Protein AF-A0A7V8WWR9-F1 (afdb_monomer_lite)

Secondary structure (DSSP, 8-state):
--PPPTTPPPPPP---HHHHHHHHHHHHHSPTT-HHHHHHHHHHT--HHHHHHHHHHHHHHHHHHHS-PPPPPPPHHHHHHHHHHHHHHHHHHHHHHHHHHHHHHHHHHHHHHHHHHHTS-------

Radius of gyration: 42.75 Å; chains: 1; bounding box: 95×52×111 Å

Sequence (127 aa):
MDEPDPAARPRRRTFTAEYKEGILDEYDALAHGSVERGALLRREGLYTSHIAEWRKARAAGARDGLAPKPKARRSPEQVELERLRRRNERLEVELARTKTALEITGKVHALLEQLSESAAPDTKLKP

pLDDT: mean 87.87, std 13.46, range [39.31, 98.12]

Foldseek 3Di:
DPDPDPCPDDDDDDADLVNLVVLLVVLVPDDPPDVVNVVSCVVVVHDVVSSVVSVVVVVVVVVVVVPDDPDPDQDPVNVVVVVVVVVVVVVVVVVVVVVVVVVVVVVVVVVVVVVVVVPDDPPDDDD

Structure (mmCIF, N/CA/C/O backbone):
data_AF-A0A7V8WWR9-F1
#
_entry.id   AF-A0A7V8WWR9-F1
#
loop_
_atom_site.group_PDB
_atom_site.id
_atom_site.type_symbol
_atom_site.label_atom_id
_atom_site.label_alt_id
_atom_site.label_comp_id
_atom_site.label_asym_id
_atom_site.label_entity_id
_atom_site.label_seq_id
_atom_site.pdbx_PDB_ins_code
_atom_site.Cartn_x
_atom_site.Cartn_y
_atom_site.Cartn_z
_atom_site.occupancy
_atom_site.B_iso_or_equiv
_atom_site.auth_seq_id
_atom_site.auth_comp_id
_atom_site.auth_asym_id
_atom_site.auth_atom_id
_atom_site.pdbx_PDB_model_num
ATOM 1 N N . MET A 1 1 ? 16.238 42.483 -6.568 1.00 46.38 1 MET A N 1
ATOM 2 C CA . MET A 1 1 ? 16.719 41.826 -7.795 1.00 46.38 1 MET A CA 1
ATOM 3 C C . MET A 1 1 ? 17.659 40.739 -7.325 1.00 46.38 1 MET A C 1
ATOM 5 O O . MET A 1 1 ? 18.748 41.075 -6.885 1.00 46.38 1 MET A O 1
ATOM 9 N N . ASP A 1 2 ? 17.193 39.492 -7.272 1.00 65.69 2 ASP A N 1
ATOM 10 C CA . ASP A 1 2 ? 18.063 38.362 -6.941 1.00 65.69 2 ASP A CA 1
ATOM 11 C C . ASP A 1 2 ? 18.934 38.066 -8.164 1.00 65.69 2 ASP A C 1
ATOM 13 O O . ASP A 1 2 ? 18.441 37.606 -9.194 1.00 65.69 2 ASP A O 1
ATOM 17 N N . GLU A 1 3 ? 20.214 38.415 -8.064 1.00 71.19 3 GLU A N 1
ATOM 18 C CA . GLU A 1 3 ? 21.240 38.099 -9.056 1.00 71.19 3 GLU A CA 1
ATOM 19 C C . GLU A 1 3 ? 21.428 36.567 -9.084 1.00 71.19 3 GLU A C 1
ATOM 21 O O . GLU A 1 3 ? 21.712 35.974 -8.037 1.00 71.19 3 GLU A O 1
ATOM 26 N N . PRO A 1 4 ? 21.231 35.885 -10.228 1.00 72.81 4 PRO A N 1
ATOM 27 C CA . PRO A 1 4 ? 21.368 34.435 -10.290 1.00 72.81 4 PRO A CA 1
ATOM 28 C C . PRO A 1 4 ? 22.828 34.018 -10.059 1.00 72.81 4 PRO A C 1
ATOM 30 O O . PRO A 1 4 ? 23.728 34.448 -10.778 1.00 72.81 4 PRO A O 1
ATOM 33 N N . ASP A 1 5 ? 23.044 33.157 -9.059 1.00 76.94 5 ASP A N 1
ATOM 34 C CA . ASP A 1 5 ? 24.356 32.622 -8.677 1.00 76.94 5 ASP A CA 1
ATOM 35 C C . ASP A 1 5 ? 25.067 31.978 -9.890 1.00 76.94 5 ASP A C 1
ATOM 37 O O . ASP A 1 5 ? 24.567 30.982 -10.435 1.00 76.94 5 ASP A O 1
ATOM 41 N N . PRO A 1 6 ? 26.240 32.497 -10.309 1.00 76.50 6 PRO A N 1
ATOM 42 C CA . PRO A 1 6 ? 26.976 31.983 -11.461 1.00 76.50 6 PRO A CA 1
ATOM 43 C C . PRO A 1 6 ? 27.496 30.546 -11.268 1.00 76.50 6 PRO A C 1
ATOM 45 O O . PRO A 1 6 ? 27.970 29.942 -12.231 1.00 76.50 6 PRO A O 1
ATOM 48 N N . ALA A 1 7 ? 27.398 29.974 -10.061 1.00 77.31 7 ALA A N 1
ATOM 49 C CA . ALA A 1 7 ? 27.842 28.623 -9.718 1.00 77.31 7 ALA A CA 1
ATOM 50 C C . ALA A 1 7 ? 26.700 27.691 -9.250 1.00 77.31 7 ALA A C 1
ATOM 52 O O . ALA A 1 7 ? 26.900 26.824 -8.392 1.00 77.31 7 ALA A O 1
ATOM 53 N N . ALA A 1 8 ? 25.500 27.820 -9.827 1.00 77.56 8 ALA A N 1
ATOM 54 C CA . ALA A 1 8 ? 24.377 26.932 -9.523 1.00 77.56 8 ALA A CA 1
ATOM 55 C C . ALA A 1 8 ? 24.752 25.434 -9.641 1.00 77.56 8 ALA A C 1
ATOM 57 O O . ALA A 1 8 ? 25.313 24.974 -10.639 1.00 77.56 8 ALA A O 1
ATOM 58 N N . ARG A 1 9 ? 24.414 24.642 -8.610 1.00 80.75 9 ARG A N 1
ATOM 59 C CA . ARG A 1 9 ? 24.754 23.208 -8.547 1.00 80.75 9 ARG A CA 1
ATOM 60 C C . ARG A 1 9 ? 24.159 22.428 -9.731 1.00 80.75 9 ARG A C 1
ATOM 62 O O . ARG A 1 9 ? 22.978 22.610 -10.042 1.00 80.75 9 ARG A O 1
ATOM 69 N N . PRO A 1 10 ? 24.906 21.475 -10.324 1.00 80.75 10 PRO A N 1
ATOM 70 C CA . PRO A 1 10 ? 24.406 20.670 -11.431 1.00 80.75 10 PRO A CA 1
ATOM 71 C C . PRO A 1 10 ? 23.191 19.842 -10.994 1.00 80.75 10 PRO A C 1
ATOM 73 O O . PRO A 1 10 ? 23.264 19.021 -10.074 1.00 80.75 10 PRO A O 1
ATOM 76 N N . ARG A 1 11 ? 22.056 20.051 -11.668 1.00 83.00 11 ARG A N 1
ATOM 77 C CA . ARG A 1 11 ? 20.827 19.283 -11.447 1.00 83.00 11 ARG A CA 1
ATOM 78 C C . ARG A 1 11 ? 20.886 17.973 -12.221 1.00 83.00 11 ARG A C 1
ATOM 80 O O . ARG A 1 11 ? 20.981 17.962 -13.445 1.00 83.00 11 ARG A O 1
ATOM 87 N N . ARG A 1 12 ? 20.799 16.853 -11.502 1.00 84.81 12 ARG A N 1
ATOM 88 C CA . ARG A 1 12 ? 20.649 15.530 -12.119 1.00 84.81 12 ARG A CA 1
ATOM 89 C C . ARG A 1 12 ? 19.234 15.392 -12.680 1.00 84.81 12 ARG A C 1
ATOM 91 O O . ARG A 1 12 ? 18.271 15.748 -12.007 1.00 84.81 12 ARG A O 1
ATOM 98 N N . ARG A 1 13 ? 19.113 14.856 -13.896 1.00 90.69 13 ARG A N 1
ATOM 99 C CA . ARG A 1 13 ? 17.818 14.542 -14.517 1.00 90.69 13 ARG A CA 1
ATOM 100 C C . ARG A 1 13 ? 17.073 13.497 -13.680 1.00 90.69 13 ARG A C 1
ATOM 102 O O . ARG A 1 13 ? 17.676 12.540 -13.197 1.00 90.69 13 ARG A O 1
ATOM 109 N N . THR A 1 14 ? 15.761 13.667 -13.540 1.00 91.44 14 THR A N 1
ATOM 110 C CA . THR A 1 14 ? 14.863 12.685 -12.917 1.00 91.44 14 THR A CA 1
ATOM 111 C C . THR A 1 14 ? 13.938 12.109 -13.981 1.00 91.44 14 THR A C 1
ATOM 113 O O . THR A 1 14 ? 13.410 12.844 -14.810 1.00 91.44 14 THR A O 1
ATOM 116 N N . PHE A 1 15 ? 13.748 10.793 -13.959 1.00 94.88 15 PHE A N 1
ATOM 117 C CA . PHE A 1 15 ? 12.873 10.081 -14.887 1.00 94.88 15 PHE A CA 1
ATOM 118 C C . PHE A 1 15 ? 11.574 9.701 -14.176 1.00 94.88 15 PHE A C 1
ATOM 120 O O . PHE A 1 15 ? 11.620 8.994 -13.163 1.00 94.88 15 PHE A O 1
ATOM 127 N N . THR A 1 16 ? 10.436 10.161 -14.698 1.00 95.06 16 THR A N 1
ATOM 128 C CA . THR A 1 16 ? 9.106 9.780 -14.198 1.00 95.06 16 THR A CA 1
ATOM 129 C C . THR A 1 16 ? 8.834 8.301 -14.475 1.00 95.06 16 THR A C 1
ATOM 131 O O . THR A 1 16 ? 9.465 7.702 -15.345 1.00 95.06 16 THR A O 1
ATOM 134 N N . ALA A 1 17 ? 7.908 7.690 -13.731 1.00 93.25 17 ALA A N 1
ATOM 135 C CA . ALA A 1 17 ? 7.526 6.296 -13.965 1.00 93.25 17 ALA A CA 1
ATOM 136 C C . ALA A 1 17 ? 6.984 6.095 -15.391 1.00 93.25 17 ALA A C 1
ATOM 138 O O . ALA A 1 17 ? 7.444 5.204 -16.092 1.00 93.25 17 ALA A O 1
ATOM 139 N N . GLU A 1 18 ? 6.104 6.990 -15.842 1.00 94.38 18 GLU A N 1
ATOM 140 C CA . GLU A 1 18 ? 5.533 6.984 -17.193 1.00 94.38 18 GLU A CA 1
ATOM 141 C C . GLU A 1 18 ? 6.605 7.054 -18.289 1.00 94.38 18 GLU A C 1
ATOM 143 O O . GLU A 1 18 ? 6.572 6.269 -19.233 1.00 94.38 18 GLU A O 1
ATOM 148 N N . TYR A 1 19 ? 7.615 7.918 -18.128 1.00 97.00 19 TYR A N 1
ATOM 149 C CA . TYR A 1 19 ? 8.721 7.997 -19.083 1.00 97.00 19 TYR A CA 1
ATOM 150 C C . TYR A 1 19 ? 9.505 6.683 -19.153 1.00 97.00 19 TYR A C 1
ATOM 152 O O . TYR A 1 19 ? 9.824 6.205 -20.238 1.00 97.00 19 TYR A O 1
ATOM 160 N N . LYS A 1 20 ? 9.813 6.076 -18.001 1.00 97.19 20 LYS A N 1
ATOM 161 C CA . LYS A 1 20 ? 10.537 4.797 -17.963 1.00 97.19 20 LYS A CA 1
ATOM 162 C C . LYS A 1 20 ? 9.747 3.691 -18.654 1.00 97.19 20 LYS A C 1
ATOM 164 O O . LYS A 1 20 ? 10.338 2.927 -19.407 1.00 97.19 20 LYS A O 1
ATOM 169 N N . GLU A 1 21 ? 8.443 3.620 -18.400 1.00 96.56 21 GLU A N 1
ATOM 170 C CA . GLU A 1 21 ? 7.561 2.622 -19.004 1.00 96.56 21 GLU A CA 1
ATOM 171 C C . GLU A 1 21 ? 7.485 2.791 -20.527 1.00 96.56 21 GLU A C 1
ATOM 173 O O . GLU A 1 21 ? 7.735 1.831 -21.251 1.00 96.56 21 GLU A O 1
ATOM 178 N N . GLY A 1 22 ? 7.275 4.017 -21.018 1.00 97.25 22 GLY A N 1
ATOM 179 C CA . GLY A 1 22 ? 7.239 4.291 -22.458 1.00 97.25 22 GLY A CA 1
ATOM 180 C C . GLY A 1 22 ? 8.544 3.923 -23.173 1.00 97.25 22 GLY A C 1
ATOM 181 O O . GLY A 1 22 ? 8.517 3.286 -24.224 1.00 97.25 22 GLY A O 1
ATOM 182 N N . ILE A 1 23 ? 9.697 4.244 -22.575 1.00 97.81 23 ILE A N 1
ATOM 183 C CA . ILE A 1 23 ? 11.001 3.857 -23.133 1.00 97.81 23 ILE A CA 1
ATOM 184 C C . ILE A 1 23 ? 11.200 2.341 -23.132 1.00 97.81 23 ILE A C 1
ATOM 186 O O . ILE A 1 23 ? 11.764 1.803 -24.084 1.00 97.81 23 ILE A O 1
ATOM 190 N N . LEU A 1 24 ? 10.792 1.645 -22.069 1.00 97.56 24 LEU A N 1
ATOM 191 C CA . LEU A 1 24 ? 10.897 0.189 -22.016 1.00 97.56 24 LEU A CA 1
ATOM 192 C C . LEU A 1 24 ? 10.041 -0.466 -23.103 1.00 97.56 24 LEU A C 1
ATOM 194 O O . LEU A 1 24 ? 10.524 -1.387 -23.755 1.00 97.56 24 LEU A O 1
ATOM 198 N N . ASP A 1 25 ? 8.829 0.035 -23.333 1.00 97.62 25 ASP A N 1
ATOM 199 C CA . ASP A 1 25 ? 7.917 -0.507 -24.343 1.00 97.62 25 ASP A CA 1
ATOM 200 C C . ASP A 1 25 ? 8.447 -0.274 -25.764 1.00 97.62 25 ASP A C 1
ATOM 202 O O . ASP A 1 25 ? 8.484 -1.207 -26.567 1.00 97.62 25 ASP A O 1
ATOM 206 N N . GLU A 1 26 ? 8.950 0.932 -26.061 1.00 97.25 26 GLU A N 1
ATOM 207 C CA . GLU A 1 26 ? 9.605 1.222 -27.344 1.00 97.25 26 GLU A CA 1
ATOM 208 C C . GLU A 1 26 ? 10.854 0.345 -27.533 1.00 97.25 26 GLU A C 1
ATOM 210 O O . GLU A 1 26 ? 11.052 -0.246 -28.592 1.00 97.25 26 GLU A O 1
ATOM 215 N N . TYR A 1 27 ? 11.683 0.189 -26.496 1.00 97.12 27 TYR A N 1
ATOM 216 C CA . TYR A 1 27 ? 12.894 -0.634 -26.560 1.00 97.12 27 TYR A CA 1
ATOM 217 C C . TYR A 1 27 ? 12.590 -2.130 -26.755 1.00 97.12 27 TYR A C 1
ATOM 219 O O . TYR A 1 27 ? 13.322 -2.822 -27.475 1.00 97.12 27 TYR A O 1
ATOM 227 N N . ASP A 1 28 ? 11.534 -2.636 -26.114 1.00 94.94 28 ASP A N 1
ATOM 228 C CA . ASP A 1 28 ? 11.092 -4.031 -26.195 1.00 94.94 28 ASP A CA 1
ATOM 229 C C . ASP A 1 28 ? 10.442 -4.358 -27.548 1.00 94.94 28 ASP A C 1
ATOM 231 O O . ASP A 1 28 ? 10.616 -5.477 -28.037 1.00 94.94 28 ASP A O 1
ATOM 235 N N . ALA A 1 29 ? 9.778 -3.387 -28.186 1.00 96.50 29 ALA A N 1
ATOM 236 C CA . ALA A 1 29 ? 9.198 -3.529 -29.523 1.00 96.50 29 ALA A CA 1
ATOM 237 C C . ALA A 1 29 ? 10.255 -3.667 -30.637 1.00 96.50 29 ALA A C 1
ATOM 239 O O . ALA A 1 29 ? 10.002 -4.299 -31.664 1.00 96.50 29 ALA A O 1
ATOM 240 N N . LEU A 1 30 ? 11.450 -3.104 -30.442 1.00 96.50 30 LEU A N 1
ATOM 241 C CA . LEU A 1 30 ? 12.547 -3.187 -31.408 1.00 96.50 30 LEU A CA 1
ATOM 242 C C . LEU A 1 30 ? 13.230 -4.560 -31.374 1.00 96.50 30 LEU A C 1
ATOM 244 O O . LEU A 1 30 ? 13.458 -5.133 -30.304 1.00 96.50 30 LEU A O 1
ATOM 248 N N . ALA A 1 31 ? 13.667 -5.057 -32.535 1.00 94.19 31 ALA A N 1
ATOM 249 C CA . ALA A 1 31 ? 14.344 -6.351 -32.641 1.00 94.19 31 ALA A CA 1
ATOM 250 C C . ALA A 1 31 ? 15.642 -6.407 -31.810 1.00 94.19 31 ALA A C 1
ATOM 252 O O . ALA A 1 31 ? 16.401 -5.434 -31.727 1.00 94.19 31 ALA A O 1
ATOM 253 N N . HIS A 1 32 ? 15.925 -7.564 -31.200 1.00 90.56 32 HIS A N 1
ATOM 254 C CA . HIS A 1 32 ? 17.158 -7.771 -30.436 1.00 90.56 32 HIS A CA 1
ATOM 255 C C . HIS A 1 32 ? 18.397 -7.588 -31.323 1.00 90.56 32 HIS A C 1
ATOM 257 O O . HIS A 1 32 ? 18.475 -8.144 -32.411 1.00 90.56 32 HIS A O 1
ATOM 263 N N . GLY A 1 33 ? 19.366 -6.800 -30.849 1.00 87.56 33 GLY A N 1
ATOM 264 C CA . GLY A 1 33 ? 20.598 -6.506 -31.592 1.00 87.56 33 GLY A CA 1
ATOM 265 C C . GLY A 1 33 ? 20.444 -5.500 -32.740 1.00 87.56 33 GLY A C 1
ATOM 266 O O . GLY A 1 33 ? 21.435 -5.199 -33.399 1.00 87.56 33 GLY A O 1
ATOM 267 N N . SER A 1 34 ? 19.247 -4.948 -32.969 1.00 92.69 34 SER A N 1
ATOM 268 C CA . SER A 1 34 ? 19.037 -3.916 -33.990 1.00 92.69 34 SER A CA 1
ATOM 269 C C . SER A 1 34 ? 19.781 -2.616 -33.666 1.00 92.69 34 SER A C 1
ATOM 271 O O . SER A 1 34 ? 19.928 -2.214 -32.507 1.00 92.69 34 SER A O 1
ATOM 273 N N . VAL A 1 35 ? 20.206 -1.912 -34.718 1.00 95.31 35 VAL A N 1
ATOM 274 C CA . VAL A 1 35 ? 20.824 -0.578 -34.612 1.00 95.31 35 VAL A CA 1
ATOM 275 C C . VAL A 1 35 ? 19.836 0.445 -34.037 1.00 95.31 35 VAL A C 1
ATOM 277 O O . VAL A 1 35 ? 20.236 1.384 -33.347 1.00 95.31 35 VAL A O 1
ATOM 280 N N . GLU A 1 36 ? 18.540 0.225 -34.254 1.00 96.19 36 GLU A N 1
ATOM 281 C CA . GLU A 1 36 ? 17.434 1.059 -33.778 1.00 96.19 36 GLU A CA 1
ATOM 282 C C . GLU A 1 36 ? 17.414 1.167 -32.250 1.00 96.19 36 GLU A C 1
ATOM 284 O O . GLU A 1 36 ? 17.232 2.261 -31.717 1.00 96.19 36 GLU A O 1
ATOM 289 N N . ARG A 1 37 ? 17.726 0.083 -31.523 1.00 95.94 37 ARG A N 1
ATOM 290 C CA . ARG A 1 37 ? 17.858 0.125 -30.055 1.00 95.94 37 ARG A CA 1
ATOM 291 C C . ARG A 1 37 ? 18.963 1.075 -29.607 1.00 95.94 37 ARG A C 1
ATOM 293 O O . ARG A 1 37 ? 18.790 1.837 -28.661 1.00 95.94 37 ARG A O 1
ATOM 300 N N . GLY A 1 38 ? 20.105 1.050 -30.292 1.00 95.56 38 GLY A N 1
ATOM 301 C CA . GLY A 1 38 ? 21.203 1.980 -30.028 1.00 95.56 38 GLY A CA 1
ATOM 302 C C . GLY A 1 38 ? 20.872 3.421 -30.432 1.00 95.56 38 GLY A C 1
ATOM 303 O O . GLY A 1 38 ? 21.362 4.364 -29.809 1.00 95.56 38 GLY A O 1
ATOM 304 N N . ALA A 1 39 ? 20.045 3.615 -31.462 1.00 97.00 39 ALA A N 1
ATOM 305 C CA . ALA A 1 39 ? 19.560 4.931 -31.872 1.00 97.00 39 ALA A CA 1
ATOM 306 C C . ALA A 1 39 ? 18.595 5.530 -30.836 1.00 97.00 39 ALA A C 1
ATOM 308 O O . ALA A 1 39 ? 18.785 6.679 -30.440 1.00 97.00 39 ALA A O 1
ATOM 309 N N . LEU A 1 40 ? 17.643 4.734 -30.336 1.00 97.19 40 LEU A N 1
ATOM 310 C CA . LEU A 1 40 ? 16.738 5.097 -29.242 1.00 97.19 40 LEU A CA 1
ATOM 311 C C . LEU A 1 40 ? 17.521 5.545 -28.003 1.00 97.19 40 LEU A C 1
ATOM 313 O O . LEU A 1 40 ? 17.338 6.657 -27.518 1.00 97.19 40 LEU A O 1
ATOM 317 N N . LEU A 1 41 ? 18.464 4.724 -27.533 1.00 96.75 41 LEU A N 1
ATOM 318 C CA . LEU A 1 41 ? 19.246 5.048 -26.337 1.00 96.75 41 LEU A CA 1
ATOM 319 C C . LEU A 1 41 ? 20.059 6.341 -26.490 1.00 96.75 41 LEU A C 1
ATOM 321 O O . LEU A 1 41 ? 20.108 7.143 -25.561 1.00 96.75 41 LEU 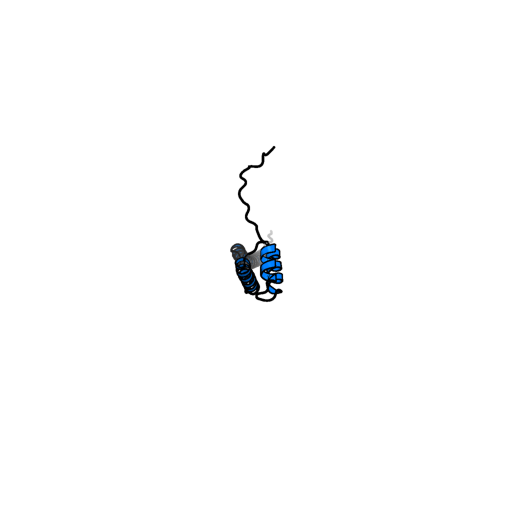A O 1
ATOM 325 N N . ARG A 1 42 ? 20.658 6.588 -27.662 1.00 96.56 42 ARG A N 1
ATOM 326 C CA . ARG A 1 42 ? 21.406 7.830 -27.913 1.00 96.56 42 ARG A CA 1
ATOM 327 C C . ARG A 1 42 ? 20.502 9.058 -27.976 1.00 96.56 42 ARG A C 1
ATOM 329 O O . ARG A 1 42 ? 20.871 10.081 -27.408 1.00 96.56 42 ARG A O 1
ATOM 336 N N . ARG A 1 43 ? 19.333 8.953 -28.621 1.00 96.81 43 ARG A N 1
ATOM 337 C CA . ARG A 1 43 ? 18.338 10.037 -28.687 1.00 96.81 43 ARG A CA 1
ATOM 338 C C . ARG A 1 43 ? 17.869 10.449 -27.294 1.00 96.81 43 ARG A C 1
ATOM 340 O O . ARG A 1 43 ? 17.754 11.634 -27.007 1.00 96.81 43 ARG A O 1
ATOM 347 N N . GLU A 1 44 ? 17.656 9.469 -26.426 1.00 96.69 44 GLU A N 1
ATOM 348 C CA . GLU A 1 44 ? 17.122 9.684 -25.080 1.00 96.69 44 GLU A CA 1
ATOM 349 C C . GLU A 1 44 ? 18.203 9.980 -24.024 1.00 96.69 44 GLU A C 1
ATOM 351 O O . GLU A 1 44 ? 17.883 10.326 -22.880 1.00 96.69 44 GLU A O 1
ATOM 356 N N . GLY A 1 45 ? 19.487 9.860 -24.390 1.00 95.88 45 GLY A N 1
ATOM 357 C CA . GLY A 1 45 ? 20.624 10.019 -23.479 1.00 95.88 45 GLY A CA 1
ATOM 358 C C . GLY A 1 45 ? 20.710 8.908 -22.428 1.00 95.88 45 GLY A C 1
ATOM 359 O O . GLY A 1 45 ? 21.071 9.162 -21.279 1.00 95.88 45 GLY A O 1
ATOM 360 N N . LEU A 1 46 ? 20.323 7.688 -22.800 1.00 96.69 46 LEU A N 1
ATOM 361 C CA . LEU A 1 46 ? 20.218 6.532 -21.919 1.00 96.69 46 LEU A CA 1
ATOM 362 C C . LEU A 1 46 ? 21.320 5.509 -22.186 1.00 96.69 46 LEU A C 1
ATOM 364 O O . LEU A 1 46 ? 21.848 5.374 -23.287 1.00 96.69 46 LEU A O 1
ATOM 368 N N . TYR A 1 47 ? 21.613 4.728 -21.153 1.00 95.56 47 TYR A N 1
ATOM 369 C CA . TYR A 1 47 ? 22.513 3.583 -21.236 1.00 95.56 47 TYR A CA 1
ATOM 370 C C . TYR A 1 47 ? 21.731 2.285 -21.065 1.00 95.56 47 TYR A C 1
ATOM 372 O O . TYR A 1 47 ? 20.678 2.261 -20.430 1.00 95.56 47 TYR A O 1
ATOM 380 N N . THR A 1 48 ? 22.279 1.179 -21.561 1.00 94.38 48 THR A N 1
ATOM 381 C CA . THR A 1 48 ? 21.695 -0.163 -21.396 1.00 94.38 48 THR A CA 1
ATOM 382 C C . THR A 1 48 ? 21.477 -0.543 -19.926 1.00 94.38 48 THR A C 1
ATOM 384 O O . THR A 1 48 ? 20.538 -1.276 -19.619 1.00 94.38 48 THR A O 1
ATOM 387 N N . SER A 1 49 ? 22.278 0.005 -19.005 1.00 96.12 49 SER A N 1
ATOM 388 C CA . SER A 1 49 ? 22.082 -0.131 -17.557 1.00 96.12 49 SER A CA 1
ATOM 389 C C . SER A 1 49 ? 20.733 0.412 -17.083 1.00 96.12 49 SER A C 1
ATOM 391 O O . SER A 1 49 ? 20.086 -0.239 -16.269 1.00 96.12 49 SER A O 1
ATOM 393 N N . HIS A 1 50 ? 20.262 1.532 -17.641 1.00 96.81 50 HIS A N 1
ATOM 394 C CA . HIS A 1 50 ? 18.957 2.105 -17.302 1.00 96.81 50 HIS A CA 1
ATOM 395 C C . HIS A 1 50 ? 17.838 1.130 -17.663 1.00 96.81 50 HIS A C 1
ATOM 397 O O . HIS A 1 50 ? 16.971 0.857 -16.842 1.00 96.81 50 HIS A O 1
ATOM 403 N N . ILE A 1 51 ? 17.906 0.534 -18.858 1.00 96.81 51 ILE A N 1
ATOM 404 C CA . ILE A 1 51 ? 16.932 -0.469 -19.309 1.00 96.81 51 ILE A CA 1
ATOM 405 C C . ILE A 1 51 ? 16.930 -1.678 -18.370 1.00 96.81 51 ILE A C 1
ATOM 407 O O . ILE A 1 51 ? 15.873 -2.134 -17.937 1.00 96.81 51 ILE A O 1
ATOM 411 N N . ALA A 1 52 ? 18.111 -2.184 -18.007 1.00 96.56 52 ALA A N 1
ATOM 412 C CA . ALA A 1 52 ? 18.228 -3.316 -17.095 1.00 96.56 52 ALA A CA 1
ATOM 413 C C . ALA A 1 52 ? 17.658 -3.006 -15.698 1.00 96.56 52 ALA A C 1
ATOM 415 O O . ALA A 1 52 ? 16.935 -3.827 -15.130 1.00 96.56 52 ALA A O 1
ATOM 416 N N . GLU A 1 53 ? 17.956 -1.831 -15.143 1.00 97.00 53 GLU A N 1
ATOM 417 C CA . GLU A 1 53 ? 17.433 -1.388 -13.848 1.00 97.00 53 GLU A CA 1
ATOM 418 C C . GLU A 1 53 ? 15.920 -1.176 -13.879 1.00 97.00 53 GLU A C 1
ATOM 420 O O . GLU A 1 53 ? 15.214 -1.634 -12.979 1.00 97.00 53 GLU A O 1
ATOM 425 N N . TRP A 1 54 ? 15.395 -0.533 -14.921 1.00 97.12 54 TRP A N 1
ATOM 426 C CA . TRP A 1 54 ? 13.967 -0.249 -15.021 1.00 97.12 54 TRP A CA 1
ATOM 427 C C . TRP A 1 54 ? 13.152 -1.521 -15.252 1.00 97.12 54 TRP A C 1
ATOM 429 O O . TRP A 1 54 ? 12.104 -1.667 -14.631 1.00 97.12 54 TRP A O 1
ATOM 439 N N . ARG A 1 55 ? 13.656 -2.506 -16.013 1.00 95.94 55 ARG A N 1
ATOM 440 C CA . ARG A 1 55 ? 13.003 -3.826 -16.115 1.00 95.94 55 ARG A CA 1
ATOM 441 C C . ARG A 1 55 ? 12.941 -4.548 -14.769 1.00 95.94 55 ARG A C 1
ATOM 443 O O . ARG A 1 55 ? 11.920 -5.155 -14.450 1.00 95.94 55 ARG A O 1
ATOM 450 N N . LYS A 1 56 ? 14.003 -4.473 -13.956 1.00 94.88 56 LYS A N 1
ATOM 451 C CA . LYS A 1 56 ? 13.988 -5.024 -12.588 1.00 94.88 56 LYS A CA 1
ATOM 452 C C . LYS A 1 56 ? 12.943 -4.320 -11.725 1.00 94.88 56 LYS A C 1
ATOM 454 O O . LYS A 1 56 ? 12.189 -4.999 -11.036 1.00 94.88 56 LYS A O 1
ATOM 459 N N . ALA A 1 57 ? 12.869 -2.991 -11.798 1.00 92.31 57 ALA A N 1
ATOM 460 C CA . ALA A 1 57 ? 11.883 -2.202 -11.064 1.00 92.31 57 ALA A CA 1
ATOM 461 C C . ALA A 1 57 ? 10.440 -2.522 -11.498 1.00 92.31 57 ALA A C 1
ATOM 463 O O . ALA A 1 57 ? 9.600 -2.771 -10.638 1.00 92.31 57 ALA A O 1
ATOM 464 N N . ARG A 1 58 ? 10.169 -2.616 -12.808 1.00 93.00 58 ARG A N 1
ATOM 465 C CA . ARG A 1 58 ? 8.872 -3.036 -13.371 1.00 93.00 58 ARG A CA 1
ATOM 466 C C . ARG A 1 58 ? 8.474 -4.424 -12.862 1.00 93.00 58 ARG A C 1
ATOM 468 O O . ARG A 1 58 ? 7.364 -4.624 -12.377 1.00 93.00 58 ARG A O 1
ATOM 475 N N . ALA A 1 59 ? 9.405 -5.377 -12.895 1.00 90.75 59 ALA A N 1
ATOM 476 C CA . ALA A 1 59 ? 9.161 -6.736 -12.421 1.00 90.75 59 ALA A CA 1
ATOM 477 C C . ALA A 1 59 ? 8.995 -6.826 -10.891 1.00 90.75 59 ALA A C 1
ATOM 479 O O . ALA A 1 59 ? 8.306 -7.721 -10.407 1.00 90.75 59 ALA A O 1
ATOM 480 N N . ALA A 1 60 ? 9.639 -5.950 -10.117 1.00 88.00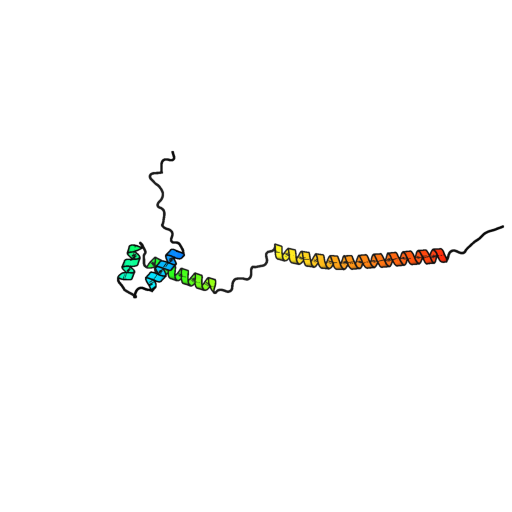 60 ALA A N 1
ATOM 481 C CA . ALA A 1 60 ? 9.431 -5.850 -8.673 1.00 88.00 60 ALA A CA 1
ATOM 482 C C . ALA A 1 60 ? 8.052 -5.252 -8.360 1.00 88.00 60 ALA A C 1
ATOM 484 O O . ALA A 1 60 ? 7.287 -5.865 -7.625 1.00 88.00 60 ALA A O 1
ATOM 485 N N . GLY A 1 61 ? 7.677 -4.148 -9.014 1.00 84.38 61 GLY A N 1
ATOM 486 C CA . GLY A 1 61 ? 6.357 -3.531 -8.859 1.00 84.38 61 GLY A CA 1
ATOM 487 C C . GLY A 1 61 ? 5.206 -4.463 -9.250 1.00 84.38 61 GLY A C 1
ATOM 488 O O . GLY A 1 61 ? 4.198 -4.519 -8.552 1.00 84.38 61 GLY A O 1
ATOM 489 N N . ALA A 1 62 ? 5.373 -5.268 -10.305 1.00 81.31 62 ALA A N 1
ATOM 490 C CA . ALA A 1 62 ? 4.403 -6.301 -10.669 1.00 81.31 62 ALA A CA 1
ATOM 491 C C . ALA A 1 62 ? 4.253 -7.376 -9.576 1.00 81.31 62 ALA A C 1
ATOM 493 O O . ALA A 1 62 ? 3.141 -7.812 -9.286 1.00 81.31 62 ALA A O 1
ATOM 494 N N . ARG A 1 63 ? 5.357 -7.786 -8.933 1.00 78.38 63 ARG A N 1
ATOM 495 C CA . ARG A 1 63 ? 5.321 -8.740 -7.812 1.00 78.38 63 ARG A CA 1
ATOM 496 C C . ARG A 1 63 ? 4.667 -8.139 -6.576 1.00 78.38 63 ARG A C 1
ATOM 498 O O . ARG A 1 63 ? 3.834 -8.803 -5.970 1.00 78.38 63 ARG A O 1
ATOM 505 N N . ASP A 1 64 ? 4.992 -6.896 -6.241 1.00 77.00 64 ASP A N 1
ATOM 506 C CA . ASP A 1 64 ? 4.398 -6.193 -5.102 1.00 77.00 64 ASP A CA 1
ATOM 507 C C . ASP A 1 64 ? 2.894 -5.961 -5.307 1.00 77.00 64 ASP A C 1
ATOM 509 O O . ASP A 1 64 ? 2.116 -6.080 -4.363 1.00 77.00 64 ASP A O 1
ATOM 513 N N . GLY A 1 65 ? 2.463 -5.703 -6.547 1.00 75.50 65 GLY A N 1
ATOM 514 C CA . GLY A 1 65 ? 1.048 -5.597 -6.908 1.00 75.50 65 GLY A CA 1
ATOM 515 C C . GLY A 1 65 ? 0.280 -6.922 -6.823 1.00 75.50 65 GLY A C 1
ATOM 516 O O . GLY A 1 65 ? -0.916 -6.913 -6.541 1.00 75.50 65 GLY A O 1
ATOM 517 N N . LEU A 1 66 ? 0.959 -8.054 -7.035 1.00 75.31 66 LEU A N 1
ATOM 518 C CA . LEU A 1 66 ? 0.389 -9.403 -6.913 1.00 75.31 66 LEU A CA 1
ATOM 519 C C . LEU A 1 66 ? 0.501 -9.985 -5.496 1.00 75.31 66 LEU A C 1
ATOM 521 O O . LEU A 1 66 ? -0.156 -10.982 -5.187 1.00 75.31 66 LEU A O 1
ATOM 525 N N . ALA A 1 67 ? 1.328 -9.399 -4.630 1.00 73.69 67 ALA A N 1
ATOM 526 C CA . ALA A 1 67 ? 1.473 -9.849 -3.257 1.00 73.69 67 ALA A CA 1
ATOM 527 C C . ALA A 1 67 ? 0.160 -9.629 -2.480 1.00 73.69 67 ALA A C 1
ATOM 529 O O . ALA A 1 67 ? -0.500 -8.597 -2.644 1.00 73.69 67 ALA A O 1
ATOM 530 N N . PRO A 1 68 ? -0.242 -10.566 -1.598 1.00 70.44 68 PRO A N 1
ATOM 531 C CA . PRO A 1 68 ? -1.408 -10.365 -0.753 1.00 70.44 68 PRO A CA 1
ATOM 532 C C . PRO A 1 68 ? -1.193 -9.111 0.094 1.00 70.44 68 PRO A C 1
ATOM 534 O O . PRO A 1 68 ? -0.284 -9.052 0.926 1.00 70.44 68 PRO A O 1
ATOM 537 N N . LYS A 1 69 ? -2.035 -8.096 -0.129 1.00 70.94 69 LYS A N 1
ATOM 538 C CA . LYS A 1 69 ? -1.963 -6.837 0.611 1.00 70.94 69 LYS A CA 1
ATOM 539 C C . LYS A 1 69 ? -2.061 -7.157 2.105 1.00 70.94 69 LYS A C 1
ATOM 541 O O . LYS A 1 69 ? -3.035 -7.806 2.507 1.00 70.94 69 LYS A O 1
ATOM 546 N N . PRO A 1 70 ? -1.092 -6.740 2.943 1.00 65.12 70 PRO A N 1
ATOM 547 C CA . PRO A 1 70 ? -1.180 -6.998 4.368 1.00 65.12 70 PRO A CA 1
ATOM 548 C C . PRO A 1 70 ? -2.487 -6.390 4.873 1.00 65.12 70 PRO A C 1
ATOM 550 O O . PRO A 1 70 ? -2.749 -5.202 4.661 1.00 65.12 70 PRO A O 1
ATOM 553 N N . LYS A 1 71 ? -3.335 -7.212 5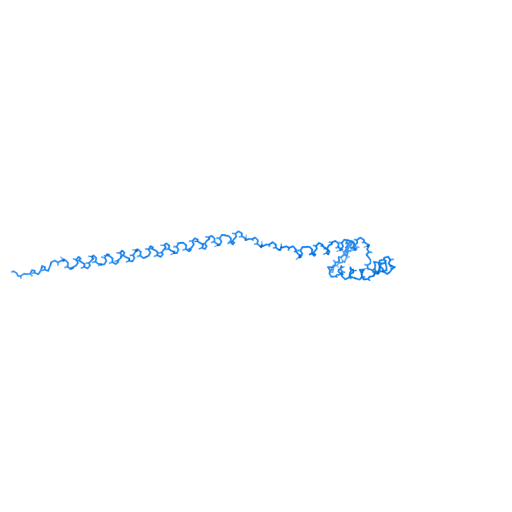.509 1.00 66.25 71 LYS A N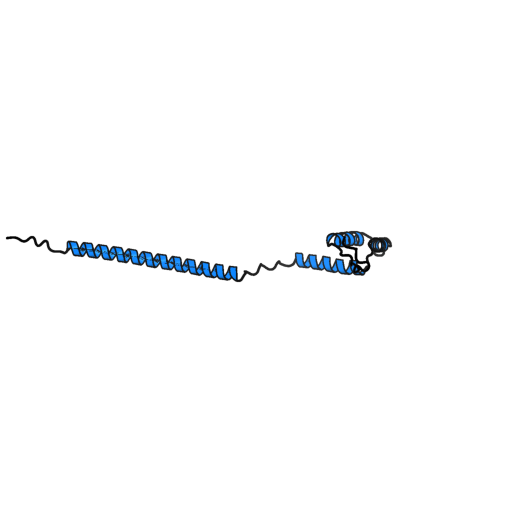 1
ATOM 554 C CA . LYS A 1 71 ? -4.514 -6.703 6.219 1.00 66.25 71 LYS A CA 1
ATOM 555 C C . LYS A 1 71 ? -4.017 -5.606 7.150 1.00 66.25 71 LYS A C 1
ATOM 557 O O . LYS A 1 71 ? -3.087 -5.850 7.922 1.00 66.25 71 LYS A O 1
ATOM 562 N N . ALA A 1 72 ? -4.602 -4.413 7.036 1.00 72.50 72 ALA A N 1
ATOM 563 C CA . ALA A 1 72 ? -4.244 -3.288 7.886 1.00 72.50 72 ALA A CA 1
ATOM 564 C C . ALA A 1 72 ? -4.248 -3.772 9.340 1.00 72.50 72 ALA A C 1
ATOM 566 O O . ALA A 1 72 ? -5.265 -4.268 9.836 1.00 72.50 72 ALA A O 1
ATOM 567 N N . ARG A 1 73 ? -3.080 -3.727 9.990 1.00 73.81 73 ARG A N 1
ATOM 568 C CA . ARG A 1 73 ? -2.979 -4.075 11.406 1.00 73.81 73 ARG A CA 1
ATOM 569 C C . ARG A 1 73 ? -3.870 -3.091 12.156 1.00 73.81 73 ARG A C 1
ATOM 571 O O . ARG A 1 73 ? -3.770 -1.889 11.919 1.00 73.81 73 ARG A O 1
ATOM 578 N N . ARG A 1 74 ? -4.760 -3.607 13.009 1.00 80.62 74 ARG A N 1
ATOM 579 C CA . ARG A 1 74 ? -5.632 -2.757 13.827 1.00 80.62 74 ARG A CA 1
ATOM 580 C C . ARG A 1 74 ? -4.755 -1.797 14.621 1.00 80.62 74 ARG A C 1
ATOM 582 O O . ARG A 1 74 ? -3.767 -2.237 15.213 1.00 80.62 74 ARG A O 1
ATOM 589 N N . SER A 1 75 ? -5.087 -0.509 14.605 1.00 85.12 75 SER A N 1
ATOM 590 C CA . SER A 1 75 ? -4.344 0.455 15.412 1.00 85.12 75 SER A CA 1
ATOM 591 C C . SER A 1 75 ? -4.548 0.144 16.903 1.00 85.12 75 SER A C 1
ATOM 593 O O . SER A 1 75 ? -5.579 -0.429 17.274 1.00 85.12 75 SER A O 1
ATOM 595 N N . PRO A 1 76 ? -3.602 0.516 17.783 1.00 85.69 76 PRO A N 1
ATOM 596 C CA . PRO A 1 76 ? -3.791 0.396 19.230 1.00 85.69 76 PRO A CA 1
ATOM 597 C C . PRO A 1 76 ? -5.096 1.055 19.703 1.00 85.69 76 PRO A C 1
ATOM 599 O O . PRO A 1 76 ? -5.801 0.512 20.549 1.00 85.69 76 PRO A O 1
ATOM 602 N N . GLU A 1 77 ? -5.466 2.174 19.076 1.00 89.50 77 GLU A N 1
ATOM 603 C CA . GLU A 1 77 ? -6.721 2.887 19.321 1.00 89.50 77 GLU A CA 1
ATOM 604 C C . GLU A 1 77 ? -7.949 2.039 18.973 1.00 89.50 77 GLU A C 1
ATOM 606 O O . GLU A 1 77 ? -8.898 1.987 19.749 1.00 89.50 77 GLU A O 1
ATOM 611 N N . GLN A 1 78 ? -7.937 1.325 17.840 1.00 89.94 78 GLN A N 1
ATOM 612 C CA . GLN A 1 78 ? -9.039 0.437 17.451 1.00 89.94 78 GLN A CA 1
ATOM 613 C C . GLN A 1 78 ? -9.211 -0.724 18.433 1.00 89.94 78 GLN A C 1
ATOM 615 O O . GLN A 1 78 ? -10.339 -1.125 18.723 1.00 89.94 78 GLN A O 1
ATOM 620 N N . VAL A 1 79 ? -8.105 -1.253 18.961 1.00 91.88 79 VAL A N 1
ATOM 621 C CA . VAL A 1 79 ? -8.132 -2.317 19.972 1.00 91.88 79 VAL A CA 1
ATOM 622 C C . VAL A 1 79 ? -8.709 -1.797 21.288 1.00 91.88 79 VAL A C 1
ATOM 624 O O . VAL A 1 79 ? -9.580 -2.445 21.873 1.00 91.88 79 VAL A O 1
ATOM 627 N N . GLU A 1 80 ? -8.281 -0.618 21.742 1.00 93.06 80 GLU A N 1
ATOM 628 C CA . GLU A 1 80 ? -8.791 -0.036 22.987 1.00 93.06 80 GLU A CA 1
ATOM 629 C C . GLU A 1 80 ? -10.257 0.391 22.857 1.00 93.06 80 GLU A C 1
ATOM 631 O O . GLU A 1 80 ? -11.043 0.173 23.776 1.00 93.06 80 GLU A O 1
ATOM 636 N N . LEU A 1 81 ? -10.670 0.899 21.694 1.00 95.75 81 LEU A N 1
ATOM 637 C CA . LEU A 1 81 ? -12.065 1.216 21.395 1.00 95.75 81 LEU A CA 1
ATOM 638 C C . LEU A 1 81 ? -12.957 -0.032 21.472 1.00 95.75 81 LEU A C 1
ATOM 640 O O . LEU A 1 81 ? -14.032 0.007 22.069 1.00 95.75 81 LEU A O 1
ATOM 644 N N . GLU A 1 82 ? -12.513 -1.159 20.908 1.00 94.12 82 GLU A N 1
ATOM 645 C CA . GLU A 1 82 ? -13.237 -2.432 20.999 1.00 94.12 82 GLU A CA 1
ATOM 646 C C . GLU A 1 82 ? -13.319 -2.922 22.454 1.00 94.12 82 GLU A C 1
ATOM 648 O O . GLU A 1 82 ? -14.380 -3.349 22.917 1.00 94.12 82 GLU A O 1
ATOM 653 N N . ARG A 1 83 ? -12.224 -2.796 23.212 1.00 96.19 83 ARG A N 1
ATOM 654 C CA . ARG A 1 83 ? -12.185 -3.135 24.639 1.00 96.19 83 ARG A CA 1
ATOM 655 C C . ARG A 1 83 ? -13.138 -2.265 25.459 1.00 96.19 83 ARG A C 1
ATOM 657 O O . ARG A 1 83 ? -13.856 -2.788 26.311 1.00 96.19 83 ARG A O 1
ATOM 664 N N . LEU A 1 84 ? -13.158 -0.958 25.204 1.00 97.31 84 LEU A N 1
ATOM 665 C CA . LEU A 1 84 ? -14.059 -0.005 25.848 1.00 97.31 84 LEU A CA 1
ATOM 666 C C . LEU A 1 84 ? -15.516 -0.328 25.535 1.00 97.31 84 LEU A C 1
ATOM 668 O O . LEU A 1 84 ? -16.308 -0.404 26.466 1.00 97.31 84 LEU A O 1
ATOM 672 N N . ARG A 1 85 ? -15.856 -0.606 24.271 1.00 96.81 85 ARG A N 1
ATOM 673 C CA . ARG A 1 85 ? -17.218 -0.998 23.870 1.00 96.81 85 ARG A CA 1
ATOM 674 C C . ARG A 1 85 ? -17.706 -2.234 24.619 1.00 96.81 85 ARG A C 1
ATOM 676 O O . ARG A 1 85 ? -18.779 -2.193 25.206 1.00 96.81 85 ARG A O 1
ATOM 683 N N . ARG A 1 86 ? -16.884 -3.287 24.692 1.00 96.94 86 ARG A N 1
ATOM 684 C CA . ARG A 1 86 ? -17.227 -4.512 25.439 1.00 96.94 86 ARG A CA 1
ATOM 685 C C . ARG A 1 86 ? -17.406 -4.265 26.935 1.00 96.94 86 ARG A C 1
ATOM 687 O O . ARG A 1 86 ? -18.239 -4.907 27.565 1.00 96.94 86 ARG A O 1
ATOM 694 N N . ARG A 1 87 ? -16.603 -3.376 27.530 1.00 96.81 87 ARG A N 1
ATOM 695 C CA . ARG A 1 87 ? -16.784 -2.984 28.937 1.00 96.81 87 ARG A CA 1
ATOM 696 C C . ARG A 1 87 ? -18.083 -2.213 29.128 1.00 96.81 87 ARG A C 1
ATOM 698 O O . ARG A 1 87 ? -18.793 -2.499 30.081 1.00 96.81 87 ARG A O 1
ATOM 705 N N . ASN A 1 88 ? -18.390 -1.290 28.223 1.00 97.88 88 ASN A N 1
ATOM 706 C CA . ASN A 1 88 ? -19.593 -0.473 28.309 1.00 97.88 88 ASN A CA 1
ATOM 707 C C . ASN A 1 88 ? -20.856 -1.339 28.230 1.00 97.88 88 ASN A C 1
ATOM 709 O O . ASN A 1 88 ? -21.691 -1.270 29.117 1.00 97.88 88 ASN A O 1
ATOM 713 N N . GLU A 1 89 ? -20.914 -2.261 27.267 1.00 97.62 89 GLU A N 1
ATOM 714 C CA . GLU A 1 89 ? -22.033 -3.202 27.120 1.00 97.62 89 GLU A CA 1
ATOM 715 C C . GLU A 1 89 ? -22.255 -4.048 28.387 1.00 97.62 89 GLU A C 1
ATOM 717 O O . GLU A 1 89 ? -23.381 -4.229 28.846 1.00 97.62 89 GLU A O 1
ATOM 722 N N . ARG A 1 90 ? -21.175 -4.531 29.017 1.00 97.44 90 ARG A N 1
ATOM 723 C CA . ARG A 1 90 ? -21.272 -5.276 30.285 1.00 97.44 90 ARG A CA 1
ATOM 724 C C . ARG A 1 90 ? -21.811 -4.412 31.421 1.00 97.44 90 ARG A C 1
ATOM 726 O O . ARG A 1 90 ? -22.682 -4.864 32.159 1.00 97.44 90 ARG A O 1
ATOM 733 N N . LEU A 1 91 ? -21.302 -3.188 31.547 1.00 98.00 91 LEU A N 1
ATOM 734 C CA . LEU A 1 91 ? -21.739 -2.249 32.579 1.00 98.00 91 LEU A CA 1
ATOM 735 C C . LEU A 1 91 ? -23.198 -1.830 32.379 1.00 98.00 91 LEU A C 1
ATOM 737 O O . LEU A 1 91 ? -23.929 -1.709 33.355 1.00 98.00 91 LEU A O 1
ATOM 741 N N . GLU A 1 92 ? -23.651 -1.664 31.137 1.00 97.94 92 GLU A N 1
ATOM 742 C CA . GLU A 1 92 ? -25.053 -1.383 30.820 1.00 97.94 92 GLU A CA 1
ATOM 743 C C . GLU A 1 92 ? -25.972 -2.531 31.257 1.00 97.94 92 GLU A C 1
ATOM 745 O O . GLU A 1 92 ? -27.017 -2.287 31.866 1.00 97.94 92 GLU A O 1
ATOM 750 N N . VAL A 1 93 ? -25.564 -3.786 31.033 1.00 98.12 93 VAL A N 1
ATOM 751 C CA . VAL A 1 93 ? -26.308 -4.967 31.503 1.00 98.12 93 VAL A CA 1
ATOM 752 C C . VAL A 1 93 ? -26.356 -5.032 33.032 1.00 98.12 93 VAL A C 1
ATOM 754 O O . VAL A 1 93 ? -27.411 -5.311 33.603 1.00 98.12 93 VAL A O 1
ATOM 757 N N . GLU A 1 94 ? -25.241 -4.774 33.717 1.00 97.06 94 GLU A N 1
ATOM 758 C CA . GLU A 1 94 ? -25.205 -4.735 35.184 1.00 97.06 94 GLU A CA 1
ATOM 759 C C . GLU A 1 94 ? -26.080 -3.609 35.740 1.00 97.06 94 GLU A C 1
ATOM 761 O O . GLU A 1 94 ? -26.871 -3.842 36.654 1.00 97.06 94 GLU A O 1
ATOM 766 N N . LEU A 1 95 ? -26.011 -2.420 35.142 1.00 98.12 95 LEU A N 1
ATOM 767 C CA . LEU A 1 95 ? -26.833 -1.275 35.517 1.00 98.12 95 LEU A CA 1
ATOM 768 C C . LEU A 1 95 ? -28.328 -1.559 35.332 1.00 98.12 95 LEU A C 1
ATOM 770 O O . LEU A 1 95 ? -29.139 -1.165 36.168 1.00 98.12 95 LEU A O 1
ATOM 774 N N . ALA A 1 96 ? -28.713 -2.245 34.254 1.00 98.00 96 ALA A N 1
ATOM 775 C CA . ALA A 1 96 ? -30.098 -2.652 34.049 1.00 98.00 96 ALA A CA 1
ATOM 776 C C . ALA A 1 96 ? -30.566 -3.602 35.164 1.00 98.00 96 ALA A C 1
ATOM 778 O O . ALA A 1 96 ? -31.625 -3.389 35.752 1.00 98.00 96 ALA A O 1
ATOM 779 N N . ARG A 1 97 ? -29.745 -4.599 35.522 1.00 97.62 97 ARG A N 1
ATOM 780 C CA . ARG A 1 97 ? -30.055 -5.549 36.603 1.00 97.62 97 ARG A CA 1
ATOM 781 C C . ARG A 1 97 ? -30.209 -4.862 37.958 1.00 97.62 97 ARG A C 1
ATOM 783 O O . ARG A 1 97 ? -31.154 -5.169 38.684 1.00 97.62 97 ARG A O 1
ATOM 790 N N . THR A 1 98 ? -29.310 -3.939 38.308 1.00 97.69 98 THR A N 1
ATOM 791 C CA . THR A 1 98 ? -29.389 -3.226 39.593 1.00 97.69 98 THR A CA 1
ATOM 792 C C . THR A 1 98 ? -30.610 -2.317 39.666 1.00 97.69 98 THR A C 1
ATOM 794 O O . THR A 1 98 ? -31.277 -2.290 40.700 1.00 97.69 98 THR A O 1
ATOM 797 N N . LYS A 1 99 ? -30.969 -1.640 38.569 1.00 97.81 99 LYS A N 1
ATOM 798 C CA . LYS A 1 99 ? -32.208 -0.853 38.486 1.00 97.81 99 LYS A CA 1
ATOM 799 C C . LYS A 1 99 ? -33.446 -1.717 38.713 1.00 97.81 99 LYS A C 1
ATOM 801 O O . LYS A 1 99 ? -34.273 -1.364 39.546 1.00 97.81 99 LYS A O 1
ATOM 806 N N . THR A 1 100 ? -33.538 -2.879 38.065 1.00 97.88 100 THR A N 1
ATOM 807 C CA . THR A 1 100 ? -34.656 -3.811 38.286 1.00 97.88 100 THR A CA 1
ATOM 808 C C . THR A 1 100 ? -34.732 -4.283 39.740 1.00 97.88 100 THR A C 1
ATOM 810 O O . THR A 1 100 ? -35.819 -4.346 40.309 1.00 97.88 100 THR A O 1
ATOM 813 N N . ALA A 1 101 ? -33.594 -4.576 40.375 1.00 97.38 101 ALA A N 1
ATOM 814 C CA . ALA A 1 101 ? -33.573 -4.954 41.787 1.00 97.38 101 ALA A CA 1
ATOM 815 C C . ALA A 1 101 ? -34.094 -3.825 42.696 1.00 97.38 101 ALA A C 1
ATOM 817 O O . ALA A 1 101 ? -34.892 -4.085 43.595 1.00 97.38 101 ALA A O 1
ATOM 818 N N . LEU A 1 102 ? -33.699 -2.572 42.440 1.00 97.62 102 LEU A N 1
ATOM 819 C CA . LEU A 1 102 ? -34.195 -1.409 43.184 1.00 97.62 102 LEU A CA 1
ATOM 820 C C . LEU A 1 102 ? -35.702 -1.204 43.003 1.00 97.62 102 LEU A C 1
ATOM 822 O O . LEU A 1 102 ? -36.399 -0.937 43.980 1.00 97.62 102 LEU A O 1
ATOM 826 N N . GLU A 1 103 ? -36.221 -1.376 41.787 1.00 97.88 103 GLU A N 1
ATOM 827 C CA . GLU A 1 103 ? -37.662 -1.301 41.521 1.00 97.88 103 GLU A CA 1
ATOM 828 C C . GLU A 1 103 ? -38.449 -2.361 42.297 1.00 97.88 103 GLU A C 1
ATOM 830 O O . GLU A 1 103 ? -39.503 -2.061 42.858 1.00 97.88 103 GLU A O 1
ATOM 835 N N . ILE A 1 104 ? -37.943 -3.598 42.354 1.00 97.88 104 ILE A N 1
ATOM 836 C CA . ILE A 1 104 ? -38.571 -4.679 43.124 1.00 97.88 104 ILE A CA 1
ATOM 837 C C . ILE A 1 104 ? -38.575 -4.328 44.614 1.00 97.88 104 ILE A C 1
ATOM 839 O O . ILE A 1 104 ? -39.629 -4.393 45.244 1.00 97.88 104 ILE A O 1
ATOM 843 N N . THR A 1 105 ? -37.436 -3.904 45.167 1.00 96.00 105 THR A N 1
ATOM 844 C CA . THR A 1 105 ? -37.332 -3.511 46.580 1.00 96.00 105 THR A CA 1
ATOM 845 C C . THR A 1 105 ? -38.280 -2.361 46.916 1.00 96.00 105 THR A C 1
ATOM 847 O O . THR A 1 105 ? -38.968 -2.419 47.933 1.00 96.00 105 THR A O 1
ATOM 850 N N . GLY A 1 106 ? -38.385 -1.353 46.044 1.00 96.25 106 GLY A N 1
ATOM 851 C CA . GLY A 1 106 ? -39.328 -0.245 46.217 1.00 96.25 106 GLY A CA 1
ATOM 852 C C . GLY A 1 106 ? -40.788 -0.705 46.240 1.00 96.25 106 GLY A C 1
ATOM 853 O O . GLY A 1 106 ? -41.553 -0.285 47.105 1.00 96.25 106 GLY A O 1
ATOM 854 N N . LYS A 1 107 ? -41.174 -1.627 45.347 1.00 96.81 107 LYS A N 1
ATOM 855 C CA . LYS A 1 107 ? -42.529 -2.210 45.331 1.00 96.81 107 LYS A CA 1
ATOM 856 C C . LYS A 1 107 ? -42.826 -3.041 46.580 1.00 96.81 107 LYS A C 1
ATOM 858 O O . LYS A 1 107 ? -43.933 -2.968 47.101 1.00 96.81 107 LYS A O 1
ATOM 863 N N . VAL A 1 108 ? -41.854 -3.816 47.064 1.00 97.00 108 VAL A N 1
ATOM 864 C CA . VAL A 1 108 ? -41.997 -4.600 48.303 1.00 97.00 108 VAL A CA 1
ATOM 865 C C . VAL A 1 108 ? -42.171 -3.679 49.507 1.00 97.00 108 VAL A C 1
ATOM 867 O O . V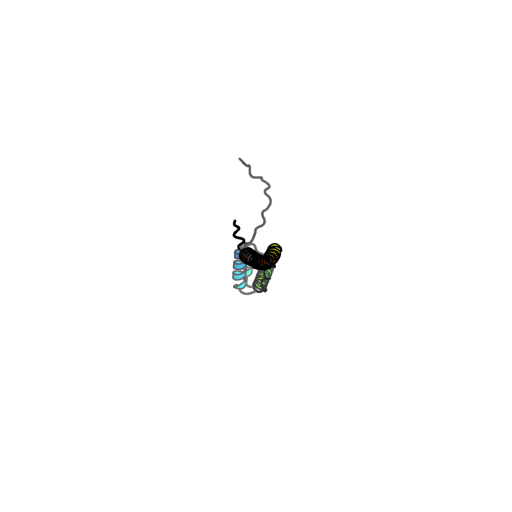AL A 1 108 ? -43.054 -3.924 50.322 1.00 97.00 108 VAL A O 1
ATOM 870 N N . HIS A 1 109 ? -41.385 -2.603 49.601 1.00 95.94 109 HIS A N 1
ATOM 871 C CA . HIS A 1 109 ? -41.526 -1.617 50.672 1.00 95.94 109 HIS A CA 1
ATOM 872 C C . HIS A 1 109 ? -42.926 -0.993 50.687 1.00 95.94 109 HIS A C 1
ATOM 874 O O . HIS A 1 109 ? -43.582 -0.998 51.723 1.00 95.94 109 HIS A O 1
ATOM 880 N N . ALA A 1 110 ? -43.417 -0.542 49.528 1.00 94.75 110 ALA A N 1
ATOM 881 C CA . ALA A 1 110 ? -44.758 0.030 49.408 1.00 94.75 110 ALA A CA 1
ATOM 882 C C . ALA A 1 110 ? -45.861 -0.965 49.816 1.00 94.75 110 ALA A C 1
ATOM 884 O O . ALA A 1 110 ? -46.811 -0.595 50.501 1.00 94.75 110 ALA A O 1
ATOM 885 N N . LEU A 1 111 ? -45.726 -2.244 49.446 1.00 94.38 111 LEU A N 1
ATOM 886 C CA . LEU A 1 111 ? -46.671 -3.282 49.867 1.00 94.38 111 LEU A CA 1
ATOM 887 C C . LEU A 1 111 ? -46.657 -3.486 51.390 1.00 94.38 111 LEU A C 1
ATOM 889 O O . LEU A 1 111 ? -47.712 -3.654 51.998 1.00 94.38 111 LEU A O 1
ATOM 893 N N . LEU A 1 112 ? -45.475 -3.475 52.012 1.00 95.12 112 LEU A N 1
ATOM 894 C CA . LEU A 1 112 ? -45.347 -3.600 53.465 1.00 95.12 112 LEU A CA 1
ATOM 895 C C . LEU A 1 112 ? -45.972 -2.407 54.201 1.00 95.12 112 LEU A C 1
ATOM 897 O O . LEU A 1 112 ? -46.619 -2.617 55.225 1.00 95.12 112 LEU A O 1
ATOM 901 N N . GLU A 1 113 ? -45.844 -1.187 53.674 1.00 92.31 113 GLU A N 1
ATOM 902 C CA . GLU A 1 113 ? -46.529 -0.004 54.216 1.00 92.31 113 GLU A CA 1
ATOM 903 C C . GLU A 1 113 ? -48.054 -0.160 54.160 1.00 92.31 113 GLU A C 1
ATOM 905 O O . GLU A 1 113 ? -48.718 0.014 55.180 1.00 92.31 113 GLU A O 1
ATOM 910 N N . GLN A 1 114 ? -48.607 -0.595 53.022 1.00 92.12 114 GLN A N 1
ATOM 911 C CA . GLN A 1 114 ? -50.051 -0.831 52.883 1.00 92.12 114 GLN A CA 1
ATOM 912 C C . GLN A 1 114 ? -50.571 -1.891 53.861 1.00 92.12 114 GLN A C 1
ATOM 914 O O . GLN A 1 114 ? -51.628 -1.719 54.472 1.00 92.12 114 GLN A O 1
ATOM 919 N N . LEU A 1 115 ? -49.831 -2.993 54.027 1.00 91.81 115 LEU A N 1
ATOM 920 C CA . LEU A 1 115 ? -50.188 -4.037 54.988 1.00 91.81 115 LEU A CA 1
ATOM 921 C C . LEU A 1 115 ? -50.136 -3.508 56.428 1.00 91.81 115 LEU A C 1
ATOM 923 O O . LEU A 1 115 ? -51.053 -3.787 57.199 1.00 91.81 115 LEU A O 1
ATOM 927 N N . SER A 1 116 ? -49.121 -2.710 56.771 1.00 90.69 116 SER A N 1
ATOM 928 C CA . SER A 1 116 ? -48.982 -2.069 58.086 1.00 90.69 116 SER A CA 1
ATOM 929 C C . SER A 1 116 ? -50.143 -1.114 58.393 1.00 90.69 116 SER A C 1
ATOM 931 O O . SER A 1 116 ? -50.747 -1.207 59.461 1.00 90.69 116 SER A O 1
ATOM 933 N N . GLU A 1 117 ? -50.518 -0.250 57.445 1.00 84.06 117 GLU A N 1
ATOM 934 C CA . GLU A 1 117 ? -51.656 0.671 57.584 1.00 84.06 117 GLU A CA 1
ATOM 935 C C . GLU A 1 117 ? -52.988 -0.073 57.751 1.00 84.06 117 GLU A C 1
ATOM 937 O O . GLU A 1 117 ? -53.808 0.304 58.586 1.00 84.06 117 GLU A O 1
ATOM 942 N N . SER A 1 118 ? -53.190 -1.167 57.009 1.00 78.44 118 SER A N 1
ATOM 943 C CA . SER A 1 118 ? -54.403 -1.992 57.113 1.00 78.44 118 SER A CA 1
ATOM 944 C C . SER A 1 118 ? -54.498 -2.807 58.410 1.00 78.44 118 SER A C 1
ATOM 946 O O . SER A 1 118 ? -55.589 -3.224 58.796 1.00 78.44 118 SER A O 1
ATOM 948 N N . ALA A 1 119 ? -53.365 -3.044 59.080 1.00 72.31 119 ALA A N 1
ATOM 949 C CA . ALA A 1 119 ? -53.275 -3.813 60.319 1.00 72.31 119 ALA A CA 1
ATOM 950 C C . ALA A 1 119 ? -53.419 -2.948 61.586 1.00 72.31 119 ALA A C 1
ATOM 952 O O . ALA A 1 119 ? -53.470 -3.494 62.691 1.00 72.31 119 ALA A O 1
ATOM 953 N N . ALA A 1 120 ? -53.498 -1.619 61.457 1.00 55.47 120 ALA A N 1
ATOM 954 C CA . ALA A 1 120 ? -53.777 -0.744 62.587 1.00 55.47 120 ALA A CA 1
ATOM 955 C C . ALA A 1 120 ? -55.234 -0.947 63.063 1.00 55.47 120 ALA A C 1
ATOM 957 O O . ALA A 1 120 ? -56.163 -0.771 62.273 1.00 55.47 120 ALA A O 1
ATOM 958 N N . PRO A 1 121 ? -55.477 -1.324 64.334 1.00 53.34 121 PRO A N 1
ATOM 959 C CA . PRO A 1 121 ? -56.834 -1.498 64.833 1.00 53.34 121 PRO A CA 1
ATOM 960 C C . PRO A 1 121 ? -57.552 -0.145 64.901 1.00 53.34 121 PRO A C 1
ATOM 962 O O . PRO A 1 121 ? -57.010 0.831 65.419 1.00 53.34 121 PRO A O 1
ATOM 965 N N . ASP A 1 122 ? -58.795 -0.111 64.414 1.00 55.62 122 ASP A N 1
ATOM 966 C CA . ASP A 1 122 ? -59.701 1.039 64.463 1.00 55.62 122 ASP A CA 1
ATOM 967 C C . ASP A 1 122 ? -60.126 1.288 65.927 1.00 55.62 122 ASP A C 1
ATOM 969 O O . ASP A 1 122 ? -61.216 0.925 66.371 1.00 55.62 122 ASP A O 1
ATOM 973 N N . THR A 1 123 ? -59.231 1.851 66.744 1.00 53.78 123 THR A N 1
ATOM 974 C CA . THR A 1 123 ? -59.550 2.267 68.114 1.00 53.78 123 THR A CA 1
ATOM 975 C C . THR A 1 123 ? -60.307 3.589 68.076 1.00 53.78 123 THR A C 1
ATOM 977 O O . THR A 1 123 ? -59.780 4.646 68.430 1.00 53.78 123 THR A O 1
ATOM 980 N N . LYS A 1 124 ? -61.575 3.541 67.658 1.00 46.44 124 LYS A N 1
ATOM 981 C CA . LYS A 1 124 ? -62.530 4.616 67.944 1.00 46.44 124 LYS A CA 1
ATOM 982 C C . LYS A 1 124 ? -62.953 4.538 69.411 1.00 46.44 124 LYS A C 1
ATOM 984 O O . LYS A 1 124 ? -63.883 3.834 69.784 1.00 46.44 124 LYS A O 1
ATOM 989 N N . LE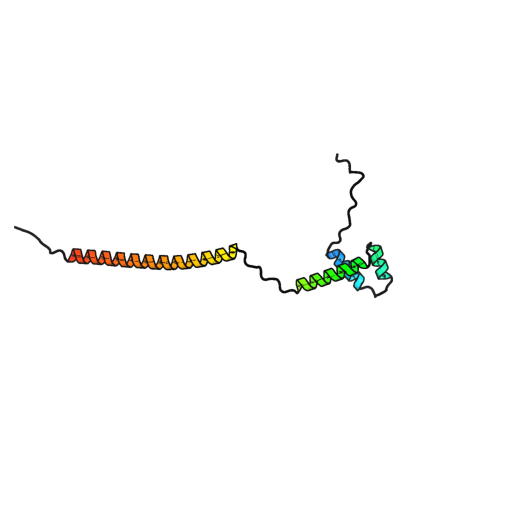U A 1 125 ? -62.223 5.297 70.226 1.00 51.81 125 LEU A N 1
ATOM 990 C CA . LEU A 1 125 ? -62.662 5.887 71.497 1.00 51.81 125 LEU A CA 1
ATOM 991 C C . LEU A 1 125 ? -64.018 6.595 71.293 1.00 51.81 125 LEU A C 1
ATOM 993 O O . LEU A 1 125 ? -64.163 7.326 70.312 1.00 51.81 125 LEU A O 1
ATOM 997 N N . LYS A 1 126 ? -65.038 6.406 72.144 1.00 39.31 126 LYS A N 1
ATOM 998 C CA . LYS A 1 126 ? -65.370 7.173 73.381 1.00 39.31 126 LYS A CA 1
ATOM 999 C C . LYS A 1 126 ? -66.885 6.984 73.673 1.00 39.31 126 LYS A C 1
ATOM 1001 O O . LYS A 1 126 ? -67.576 6.523 72.762 1.00 39.31 126 LYS A O 1
ATOM 1006 N N . PRO A 1 127 ? -67.459 7.507 74.778 1.00 56.16 127 PRO A N 1
ATOM 1007 C CA . PRO A 1 127 ? -66.880 7.964 76.046 1.00 56.16 127 PRO A CA 1
ATOM 1008 C C . PRO A 1 127 ? -67.215 7.055 77.241 1.00 56.16 127 PRO A C 1
ATOM 1010 O O . PRO A 1 127 ? -68.118 6.199 77.119 1.00 56.16 127 PRO A O 1
#